Protein AF-A0A1W9L5B0-F1 (afdb_monomer_lite)

pLDDT: mean 91.68, std 7.41, range [52.66, 98.06]

Sequence (122 aa):
MERCPTCAARLKEDIAVCSRCGMDLSTPLRIQEQAQSWQHRAIALLKQNEWLAAQQAVIASLQLKREPFAIALHDFIVVCQTQQEQIRLAKERESERIRQEHNKARLEKIELALKLLRENVR

Radius of gyration: 30.74 Å; chains: 1; bounding box: 62×16×95 Å

Foldseek 3Di:
DDADPPPRHDDDPPDQADPPPRDGCVVVVVLQVQLVVLQVVLVVCVVVVVLVSSLVSLVVSCVSPNDPSSVVSNVVSVVVVVVVVVVVVVVVVVVVVVVVVVVVVVVVVVVVVVVVVVVVVD

Secondary structure (DSSP, 8-state):
--B-TTT-PBPPTT-SB-TTT--B-HHHHHHHHHHHHHHHHHHHHHHTT-HHHHHHHHHHHHHH---HHHHHHHHHHHHHHHHHHHHHHHHHHHHHHHHHHHHHHHHHHHHHHHHHHHHTT-

Structure (mmCIF, N/CA/C/O backbone):
data_AF-A0A1W9L5B0-F1
#
_entry.id   AF-A0A1W9L5B0-F1
#
loop_
_atom_site.group_PDB
_atom_site.id
_atom_site.type_symbol
_atom_site.label_atom_id
_atom_site.label_alt_id
_atom_site.label_comp_id
_atom_site.label_asym_id
_atom_site.label_entity_id
_atom_site.label_seq_id
_atom_site.pdbx_PDB_ins_code
_atom_site.Cartn_x
_atom_site.Cartn_y
_atom_site.Cartn_z
_atom_site.occupancy
_atom_site.B_iso_or_equiv
_atom_site.auth_seq_id
_atom_site.auth_comp_id
_atom_site.auth_asym_id
_atom_site.auth_atom_id
_atom_site.pdbx_PDB_model_num
ATOM 1 N N . MET A 1 1 ? 9.001 10.474 -26.250 1.00 52.66 1 MET A N 1
ATOM 2 C CA . MET A 1 1 ? 10.218 10.385 -27.094 1.00 52.66 1 MET A CA 1
ATOM 3 C C . MET A 1 1 ? 11.401 10.116 -26.188 1.00 52.66 1 MET A C 1
ATOM 5 O O . MET A 1 1 ? 11.942 11.054 -25.607 1.00 52.66 1 MET A O 1
ATOM 9 N N . GLU A 1 2 ? 11.749 8.846 -26.021 1.00 75.06 2 GLU A N 1
ATOM 10 C CA . GLU A 1 2 ? 12.842 8.444 -25.140 1.00 75.06 2 GLU A CA 1
ATOM 11 C C . GLU A 1 2 ? 14.206 8.739 -25.773 1.00 75.06 2 GLU A C 1
ATOM 13 O O . GLU A 1 2 ? 14.366 8.814 -26.998 1.00 75.06 2 GLU A O 1
ATOM 18 N N . ARG A 1 3 ? 15.196 8.986 -24.918 1.00 84.38 3 ARG A N 1
ATOM 19 C CA . ARG A 1 3 ? 16.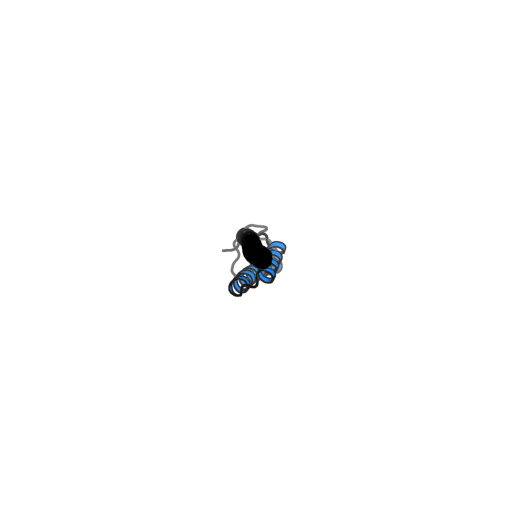579 9.248 -25.315 1.00 84.38 3 ARG A CA 1
ATOM 20 C C . ARG A 1 3 ? 17.480 8.198 -24.693 1.00 84.38 3 ARG A C 1
ATOM 22 O O . ARG A 1 3 ? 17.264 7.792 -23.558 1.00 84.38 3 ARG A O 1
ATOM 29 N N . CYS A 1 4 ? 18.516 7.809 -25.428 1.00 85.38 4 CYS A N 1
ATOM 30 C CA . CYS A 1 4 ? 19.556 6.933 -24.913 1.00 85.38 4 CYS A CA 1
ATOM 31 C C . CYS A 1 4 ? 20.199 7.572 -23.666 1.00 85.38 4 CYS A C 1
ATOM 33 O O . CYS A 1 4 ? 20.656 8.715 -23.767 1.00 85.38 4 CYS A O 1
ATOM 35 N N . PRO A 1 5 ? 20.298 6.860 -22.531 1.00 82.56 5 PRO A N 1
ATOM 36 C CA . PRO A 1 5 ? 20.885 7.408 -21.309 1.00 82.56 5 PRO A CA 1
ATOM 37 C C . PRO A 1 5 ? 22.382 7.716 -21.458 1.00 82.56 5 PRO A C 1
ATOM 39 O O . PRO A 1 5 ? 22.895 8.589 -20.770 1.00 82.56 5 PRO A O 1
ATOM 42 N N . THR A 1 6 ? 23.076 7.044 -22.382 1.00 87.69 6 THR A N 1
ATOM 43 C CA . THR A 1 6 ? 24.528 7.181 -22.566 1.00 87.69 6 THR A CA 1
ATOM 44 C C . THR A 1 6 ? 24.905 8.325 -23.506 1.00 87.69 6 THR A C 1
ATOM 46 O O . THR A 1 6 ? 25.814 9.093 -23.219 1.00 87.69 6 THR A O 1
ATOM 49 N N . CYS A 1 7 ? 24.233 8.451 -24.656 1.00 90.06 7 CYS A N 1
ATOM 50 C CA . CYS A 1 7 ? 24.620 9.411 -25.704 1.00 90.06 7 CYS A CA 1
ATOM 51 C C . CYS A 1 7 ? 23.538 10.447 -26.046 1.00 90.06 7 CYS A C 1
ATOM 53 O O . CYS A 1 7 ? 23.687 11.199 -27.015 1.00 90.06 7 CYS A O 1
ATOM 55 N N . ALA A 1 8 ? 22.422 10.443 -25.308 1.00 86.94 8 ALA A N 1
ATOM 56 C CA . ALA A 1 8 ? 21.258 11.310 -25.498 1.00 86.94 8 ALA A CA 1
ATOM 57 C C . ALA A 1 8 ? 20.627 11.283 -26.908 1.00 86.94 8 ALA A C 1
ATOM 59 O O . ALA A 1 8 ? 19.788 12.135 -27.231 1.00 86.94 8 ALA A O 1
ATOM 60 N N . ALA A 1 9 ? 20.999 10.312 -27.754 1.00 88.50 9 ALA A N 1
ATOM 61 C CA . ALA A 1 9 ? 20.390 10.103 -29.063 1.00 88.50 9 ALA A CA 1
ATOM 62 C C . ALA A 1 9 ? 18.900 9.788 -28.910 1.00 88.50 9 ALA A C 1
ATOM 64 O O . ALA A 1 9 ? 18.503 9.088 -27.978 1.00 88.50 9 ALA A O 1
ATOM 65 N N . ARG A 1 10 ? 18.075 10.311 -29.820 1.00 86.94 10 ARG A N 1
ATOM 66 C CA . ARG A 1 10 ? 16.643 10.008 -29.846 1.00 86.94 10 ARG A CA 1
ATOM 67 C C . ARG A 1 10 ? 16.460 8.546 -30.244 1.00 86.94 10 ARG A C 1
ATOM 69 O O . ARG A 1 10 ? 16.994 8.130 -31.269 1.00 86.94 10 ARG A O 1
ATOM 76 N N . LEU A 1 11 ? 15.725 7.796 -29.437 1.00 83.31 11 LEU A N 1
ATOM 77 C CA . LEU A 1 11 ? 15.389 6.411 -29.734 1.00 83.31 11 LEU A CA 1
ATOM 78 C C . LEU A 1 11 ? 14.102 6.387 -30.560 1.00 83.31 11 LEU A C 1
ATOM 80 O O . LEU A 1 11 ? 13.197 7.191 -30.319 1.00 83.31 11 LEU A O 1
ATOM 84 N N . LYS A 1 12 ? 14.044 5.506 -31.562 1.00 80.00 12 LYS A N 1
ATOM 85 C CA . LYS A 1 12 ? 12.758 5.092 -32.135 1.00 80.00 12 LYS A CA 1
ATOM 86 C C . LYS A 1 12 ? 12.139 4.057 -31.193 1.00 80.00 12 LYS A C 1
ATOM 88 O O . LYS A 1 12 ? 12.853 3.479 -30.373 1.00 80.00 12 LYS A O 1
ATOM 93 N N . GLU A 1 13 ? 10.833 3.865 -31.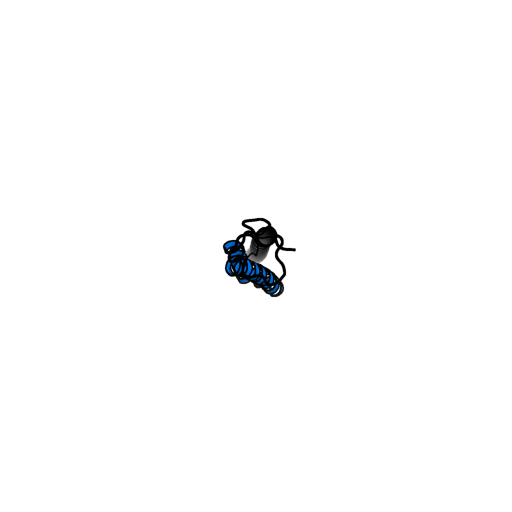307 1.00 71.19 13 GLU A N 1
ATOM 94 C CA . GLU A 1 13 ? 10.111 2.823 -30.571 1.00 71.19 13 GLU A CA 1
ATOM 95 C C . GLU A 1 13 ? 10.750 1.445 -30.833 1.00 71.19 13 GLU A C 1
ATOM 97 O O . GLU A 1 13 ? 11.272 1.196 -31.923 1.00 71.19 13 GLU A O 1
ATOM 102 N N . ASP A 1 14 ? 10.782 0.606 -29.796 1.00 70.56 14 ASP A N 1
ATOM 103 C CA . ASP A 1 14 ? 11.266 -0.784 -29.808 1.00 70.56 14 ASP A CA 1
ATOM 104 C C . ASP A 1 14 ? 12.735 -1.011 -30.218 1.00 70.56 14 ASP A C 1
ATOM 106 O O . ASP A 1 14 ? 13.122 -2.089 -30.676 1.00 70.56 14 ASP A O 1
ATOM 110 N N . ILE A 1 15 ? 13.609 -0.017 -30.031 1.00 78.94 15 ILE A N 1
ATOM 111 C CA . ILE A 1 15 ? 15.046 -0.186 -30.281 1.00 78.94 15 ILE A CA 1
ATOM 112 C C . ILE A 1 15 ? 15.752 -0.797 -29.061 1.00 78.94 15 ILE A C 1
ATOM 114 O O . ILE A 1 15 ? 16.003 -0.120 -28.064 1.00 78.94 15 ILE A O 1
ATOM 118 N N . ALA A 1 16 ? 16.185 -2.053 -29.198 1.00 81.12 16 ALA A N 1
ATOM 119 C CA . ALA A 1 16 ? 17.008 -2.740 -28.200 1.00 81.12 16 ALA A CA 1
ATOM 120 C C . ALA A 1 16 ? 18.466 -2.254 -28.169 1.00 81.12 16 ALA A C 1
ATOM 122 O O . ALA A 1 16 ? 19.108 -2.352 -27.135 1.00 81.12 16 ALA A O 1
ATOM 123 N N . VAL A 1 17 ? 19.007 -1.713 -29.267 1.00 89.06 17 VAL A N 1
ATOM 124 C CA . VAL A 1 17 ? 20.405 -1.251 -29.336 1.00 89.06 17 VAL A CA 1
ATOM 125 C C . VAL A 1 17 ? 20.480 0.156 -29.910 1.00 89.06 17 VAL A C 1
ATOM 127 O O . VAL A 1 17 ? 20.036 0.415 -31.025 1.00 89.06 17 VAL A O 1
ATOM 130 N N . CYS A 1 18 ? 21.086 1.082 -29.172 1.00 88.69 18 CYS A N 1
ATOM 131 C CA . CYS A 1 18 ? 21.238 2.460 -29.618 1.00 88.69 18 CYS A CA 1
ATOM 132 C C . CYS A 1 18 ? 22.057 2.545 -30.916 1.00 88.69 18 CYS A C 1
ATOM 134 O O . CYS A 1 18 ? 23.243 2.221 -30.932 1.00 88.69 18 CYS A O 1
ATOM 136 N N . SER A 1 19 ? 21.470 3.103 -31.977 1.00 87.56 19 SER A N 1
ATOM 137 C CA . SER A 1 19 ? 22.126 3.242 -33.286 1.00 87.56 19 SER A CA 1
ATOM 138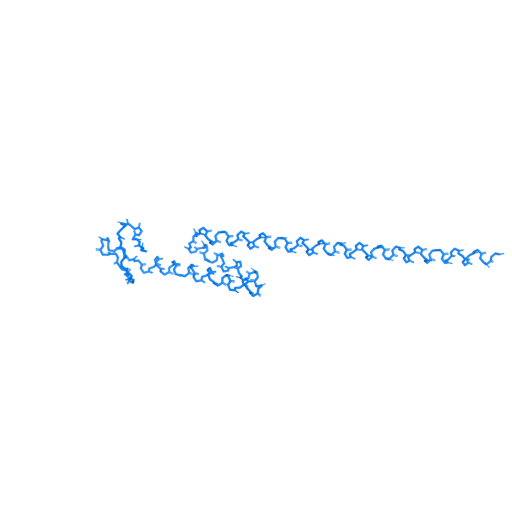 C C . SER A 1 19 ? 23.346 4.171 -33.293 1.00 87.56 19 SER A C 1
ATOM 140 O O . SER A 1 19 ? 24.094 4.184 -34.264 1.00 87.56 19 SER A O 1
ATOM 142 N N . ARG A 1 20 ? 23.534 4.991 -32.248 1.00 88.88 20 ARG A N 1
ATOM 143 C CA . ARG A 1 20 ? 24.645 5.950 -32.153 1.00 88.88 20 ARG A CA 1
ATOM 144 C C . ARG A 1 20 ? 25.825 5.421 -31.349 1.00 88.88 20 ARG A C 1
ATOM 146 O O . ARG A 1 20 ? 26.961 5.641 -31.743 1.00 88.88 20 ARG A O 1
ATOM 153 N N . CYS A 1 21 ? 25.567 4.796 -30.203 1.00 91.38 21 CYS A N 1
ATOM 154 C CA . CYS A 1 21 ? 26.626 4.371 -29.283 1.00 91.38 21 CYS A CA 1
ATOM 155 C C . CYS A 1 21 ? 26.703 2.854 -29.085 1.00 91.38 21 CYS A C 1
ATOM 157 O O . CYS A 1 21 ? 27.526 2.407 -28.297 1.00 91.38 21 CYS A O 1
ATOM 159 N N . GLY A 1 22 ? 25.837 2.071 -29.736 1.00 88.75 22 GLY A N 1
ATOM 160 C CA . GLY A 1 22 ? 25.823 0.609 -29.625 1.00 88.75 22 GLY A CA 1
ATOM 161 C C . GLY A 1 22 ? 25.395 0.072 -28.256 1.00 88.75 22 GLY A C 1
ATOM 162 O O . GLY A 1 22 ? 25.484 -1.126 -28.027 1.00 88.75 22 GLY A O 1
ATOM 163 N N . MET A 1 23 ? 24.938 0.936 -27.343 1.00 88.38 23 MET A N 1
ATOM 164 C CA . MET A 1 23 ? 24.460 0.533 -26.017 1.00 88.38 23 MET A CA 1
ATOM 165 C C . MET A 1 23 ? 23.237 -0.372 -26.156 1.00 88.38 23 MET A C 1
ATOM 167 O O . MET A 1 23 ? 22.266 0.027 -26.802 1.00 88.38 23 MET A O 1
ATOM 171 N N . ASP A 1 24 ? 23.263 -1.526 -25.495 1.00 90.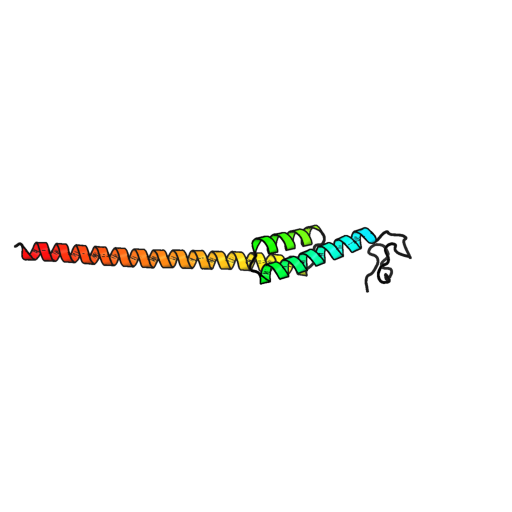19 24 ASP A N 1
ATOM 172 C CA . ASP A 1 24 ? 22.079 -2.354 -25.289 1.00 90.19 24 ASP A CA 1
ATOM 173 C C . ASP A 1 24 ? 21.148 -1.691 -24.259 1.00 90.19 24 ASP A C 1
ATOM 175 O O . ASP A 1 24 ? 21.519 -1.408 -23.117 1.00 90.19 24 ASP A O 1
ATOM 179 N N . LEU A 1 25 ? 19.935 -1.393 -24.707 1.00 87.75 25 LEU A N 1
ATOM 180 C CA . LEU A 1 25 ? 18.870 -0.731 -23.972 1.00 87.75 25 LEU A CA 1
ATOM 181 C C . LEU A 1 25 ? 17.781 -1.702 -23.516 1.00 87.75 25 LEU A C 1
ATOM 183 O O . LEU A 1 25 ? 16.917 -1.296 -22.742 1.00 87.75 25 LEU A O 1
ATOM 187 N N . SER A 1 26 ? 17.829 -2.971 -23.927 1.00 88.31 26 SER A N 1
ATOM 188 C CA . SER A 1 26 ? 16.828 -3.978 -23.552 1.00 88.31 26 SER A CA 1
ATOM 189 C C . SER A 1 26 ? 16.634 -4.056 -22.035 1.00 88.31 26 SER A C 1
ATOM 191 O O . SER A 1 26 ? 15.514 -4.033 -21.528 1.00 88.31 26 SER A O 1
ATOM 193 N N . THR A 1 27 ? 17.739 -4.072 -21.288 1.00 88.81 27 THR A N 1
ATOM 194 C CA . THR A 1 27 ? 17.726 -4.144 -19.826 1.00 88.81 27 THR A CA 1
ATOM 195 C C . THR A 1 27 ? 17.149 -2.883 -19.172 1.00 88.81 27 THR A C 1
ATOM 197 O O . THR A 1 27 ? 16.192 -3.024 -18.407 1.00 88.81 27 THR A O 1
ATOM 200 N N . PRO A 1 28 ? 17.661 -1.659 -19.423 1.00 88.00 28 PRO A N 1
ATOM 201 C CA . PRO A 1 28 ? 17.109 -0.457 -18.796 1.00 88.00 28 PRO A CA 1
ATOM 202 C C . PRO A 1 28 ? 15.653 -0.175 -19.194 1.00 88.00 28 PRO A C 1
ATOM 204 O O . PRO A 1 28 ? 14.884 0.258 -18.335 1.00 88.00 28 PRO A O 1
ATOM 207 N N . LEU A 1 29 ? 15.248 -0.467 -20.437 1.00 86.50 29 LEU A N 1
ATOM 208 C CA . LEU A 1 29 ? 13.850 -0.332 -20.867 1.00 86.50 29 LEU A CA 1
ATOM 209 C C . LEU A 1 29 ? 12.941 -1.307 -20.109 1.00 86.50 29 LEU A C 1
ATOM 211 O O . LEU A 1 29 ? 11.962 -0.883 -19.500 1.00 86.50 29 LEU A O 1
ATOM 215 N N . ARG A 1 30 ? 13.331 -2.584 -20.013 1.00 89.94 30 ARG A N 1
ATOM 216 C CA . A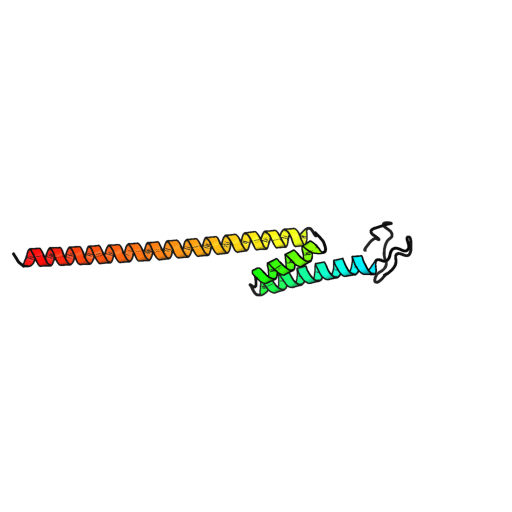RG A 1 30 ? 12.580 -3.590 -19.247 1.00 89.94 30 ARG A CA 1
ATOM 217 C C . ARG A 1 30 ? 12.467 -3.235 -17.763 1.00 89.94 30 ARG A C 1
ATOM 219 O O . ARG A 1 30 ? 11.427 -3.458 -17.153 1.00 89.94 30 ARG A O 1
ATOM 226 N N . ILE A 1 31 ? 13.523 -2.681 -17.160 1.00 91.94 31 ILE A N 1
ATOM 227 C CA . ILE A 1 31 ? 13.487 -2.210 -15.765 1.00 91.94 31 ILE A CA 1
ATOM 228 C C . ILE A 1 31 ? 12.463 -1.081 -15.607 1.00 91.94 31 ILE A C 1
ATOM 230 O O . ILE A 1 31 ? 11.707 -1.077 -14.635 1.00 91.94 31 ILE A O 1
ATOM 234 N N . GLN A 1 32 ? 12.414 -0.144 -16.556 1.00 90.19 32 GLN A N 1
ATOM 235 C CA . GLN A 1 32 ? 11.443 0.947 -16.539 1.00 90.19 32 GLN A CA 1
ATOM 236 C C . GLN A 1 32 ? 10.004 0.436 -16.678 1.00 90.19 32 GLN A C 1
ATOM 238 O O . GLN A 1 32 ? 9.151 0.812 -15.876 1.00 90.19 32 GLN A O 1
ATOM 243 N N . GLU A 1 33 ? 9.740 -0.439 -17.646 1.00 91.62 33 GLU A N 1
ATOM 244 C CA . GLU A 1 33 ? 8.425 -1.062 -17.838 1.00 91.62 33 GLU A CA 1
ATOM 245 C C . GLU A 1 33 ? 7.988 -1.833 -16.589 1.00 91.62 33 GLU A C 1
ATOM 247 O O . GLU A 1 33 ? 6.859 -1.694 -16.113 1.00 91.62 33 GLU A O 1
ATOM 252 N N . GLN A 1 34 ? 8.909 -2.596 -15.995 1.00 95.56 34 GLN A N 1
ATOM 253 C CA . GLN A 1 34 ? 8.640 -3.341 -14.775 1.00 95.56 34 GLN A CA 1
ATOM 254 C C . GLN A 1 34 ? 8.318 -2.399 -13.607 1.00 95.56 34 GLN A C 1
ATOM 256 O O . GLN A 1 34 ? 7.358 -2.655 -12.878 1.00 95.56 34 GLN A O 1
ATOM 261 N N . ALA A 1 35 ? 9.057 -1.299 -13.436 1.00 95.50 35 ALA A N 1
ATOM 262 C CA . ALA A 1 35 ? 8.768 -0.293 -12.414 1.00 95.50 35 ALA A CA 1
ATOM 263 C C . ALA A 1 35 ? 7.363 0.310 -12.593 1.00 95.50 35 ALA A C 1
ATOM 265 O O . ALA A 1 35 ? 6.580 0.340 -11.643 1.00 95.50 35 ALA A O 1
ATOM 266 N N . GLN A 1 36 ? 6.995 0.692 -13.817 1.00 94.94 36 GLN A N 1
ATOM 267 C CA . GLN A 1 36 ? 5.657 1.211 -14.126 1.00 94.94 36 GLN A CA 1
ATOM 268 C C . GLN A 1 36 ? 4.559 0.171 -13.872 1.00 94.94 36 GLN A C 1
ATOM 270 O O . GLN A 1 36 ? 3.509 0.494 -13.315 1.00 94.94 36 GLN A O 1
ATOM 275 N N . SER A 1 37 ? 4.800 -1.100 -14.204 1.00 96.94 37 SER A N 1
ATOM 276 C CA . SER A 1 37 ? 3.844 -2.175 -13.916 1.00 96.94 37 SER A CA 1
ATOM 277 C C . SER A 1 37 ? 3.564 -2.314 -12.412 1.00 96.94 37 SER A C 1
ATOM 279 O O . SER A 1 37 ? 2.412 -2.490 -12.006 1.00 96.94 37 SER A O 1
ATOM 281 N N . TRP A 1 38 ? 4.593 -2.155 -11.572 1.00 98.06 38 TRP A N 1
ATOM 282 C CA . TRP A 1 38 ? 4.461 -2.179 -10.116 1.00 98.06 38 TRP A CA 1
ATOM 283 C C . TRP A 1 38 ? 3.676 -0.979 -9.584 1.00 98.06 38 TRP A C 1
ATOM 285 O O . TRP A 1 38 ? 2.846 -1.148 -8.691 1.00 98.06 38 TRP A O 1
ATOM 295 N N . GLN A 1 39 ? 3.864 0.207 -10.166 1.00 97.00 39 GLN A N 1
ATOM 296 C CA . GLN A 1 39 ? 3.073 1.398 -9.836 1.00 97.00 39 GLN A CA 1
ATOM 297 C C . GLN A 1 39 ? 1.591 1.200 -10.170 1.00 97.00 39 GLN A C 1
ATOM 299 O O . GLN A 1 39 ? 0.731 1.433 -9.320 1.00 97.00 39 GLN A O 1
ATOM 304 N N . HIS A 1 40 ? 1.274 0.700 -11.368 1.00 97.00 40 HIS A N 1
ATOM 305 C CA . HIS A 1 40 ? -0.108 0.389 -11.743 1.00 97.00 40 HIS A CA 1
ATOM 306 C C . HIS A 1 40 ? -0.729 -0.655 -10.812 1.00 97.00 40 HIS A C 1
ATOM 308 O O . HIS A 1 40 ? -1.880 -0.511 -10.390 1.00 97.00 40 HIS A O 1
ATOM 314 N N . ARG A 1 41 ? 0.042 -1.681 -10.435 1.00 97.88 41 ARG A N 1
ATOM 315 C CA . ARG A 1 41 ? -0.413 -2.696 -9.485 1.00 97.88 41 ARG A CA 1
ATOM 316 C C . ARG A 1 41 ? -0.676 -2.114 -8.099 1.00 97.88 41 ARG A C 1
ATOM 318 O O . ARG A 1 41 ? -1.697 -2.448 -7.508 1.00 97.88 41 ARG A O 1
ATOM 325 N N . ALA A 1 42 ? 0.180 -1.222 -7.605 1.00 97.94 42 ALA A N 1
ATOM 326 C CA . ALA A 1 42 ? -0.046 -0.536 -6.337 1.00 97.94 42 ALA A CA 1
ATOM 327 C C . ALA A 1 42 ? -1.372 0.240 -6.340 1.00 97.94 42 ALA A C 1
ATOM 329 O O . ALA A 1 42 ? -2.168 0.090 -5.418 1.00 97.94 42 ALA A O 1
ATOM 330 N N . ILE A 1 43 ? -1.662 0.994 -7.405 1.00 97.44 43 ILE A N 1
ATOM 331 C CA . ILE A 1 43 ? -2.928 1.734 -7.547 1.00 97.44 43 ILE A CA 1
ATOM 332 C C . ILE A 1 43 ? -4.131 0.778 -7.553 1.00 97.44 43 ILE A C 1
ATOM 334 O O . ILE A 1 43 ? -5.136 1.033 -6.886 1.00 97.44 43 ILE A O 1
ATOM 338 N N . ALA A 1 44 ? -4.036 -0.340 -8.278 1.00 97.94 44 ALA A N 1
ATOM 339 C CA . ALA A 1 44 ? -5.098 -1.342 -8.316 1.00 97.94 44 ALA A CA 1
ATOM 340 C C . ALA A 1 44 ? -5.364 -1.966 -6.933 1.00 97.94 44 ALA A C 1
ATOM 342 O O . ALA A 1 44 ? -6.524 -2.149 -6.564 1.00 97.94 44 ALA A O 1
ATOM 343 N N . LEU A 1 45 ? -4.311 -2.235 -6.156 1.00 97.75 45 LEU A N 1
ATOM 344 C CA . LEU A 1 45 ? -4.407 -2.755 -4.788 1.00 97.75 45 LEU A CA 1
ATOM 345 C C . LEU A 1 45 ? -5.018 -1.725 -3.829 1.00 97.75 45 LEU A C 1
ATOM 347 O O . LEU A 1 45 ? -5.865 -2.077 -3.009 1.00 97.75 45 LEU A O 1
ATOM 351 N N . LEU A 1 46 ? -4.686 -0.437 -3.981 1.00 96.25 46 LEU A N 1
ATOM 352 C CA . LEU A 1 46 ? -5.327 0.635 -3.209 1.00 96.25 46 LEU A CA 1
ATOM 353 C C . LEU A 1 46 ? -6.830 0.711 -3.472 1.00 96.25 46 LEU A C 1
ATOM 355 O O . LEU A 1 46 ? -7.607 0.851 -2.531 1.00 96.25 46 LEU A O 1
ATOM 359 N N . LYS A 1 47 ? -7.261 0.543 -4.728 1.00 96.62 47 LYS A N 1
ATOM 360 C CA . LYS A 1 47 ? -8.691 0.486 -5.076 1.00 96.62 47 LYS A CA 1
ATOM 361 C C . LYS A 1 47 ? -9.421 -0.669 -4.372 1.00 96.62 47 LYS A C 1
ATOM 363 O O . LYS A 1 47 ? -10.622 -0.578 -4.139 1.00 96.62 47 LYS A O 1
ATOM 368 N N . GLN A 1 48 ? -8.704 -1.740 -4.038 1.00 96.56 48 GLN A N 1
ATOM 369 C CA . GLN A 1 48 ? -9.222 -2.914 -3.329 1.00 96.56 48 GLN A CA 1
ATOM 370 C C . GLN A 1 48 ? -9.069 -2.804 -1.801 1.00 96.56 48 GLN A C 1
ATOM 372 O O . GLN A 1 48 ? -9.447 -3.724 -1.085 1.00 96.56 48 GLN A O 1
ATOM 377 N N . ASN A 1 49 ? -8.562 -1.675 -1.288 1.00 94.06 49 ASN A N 1
ATOM 378 C CA . ASN A 1 49 ? -8.203 -1.461 0.119 1.00 94.06 49 ASN A CA 1
ATOM 379 C C . ASN A 1 49 ? -7.105 -2.406 0.648 1.00 94.06 49 ASN A C 1
ATOM 381 O O . ASN A 1 49 ? -6.960 -2.575 1.860 1.00 94.06 49 ASN A O 1
ATOM 385 N N . GLU A 1 50 ? -6.286 -2.988 -0.230 1.00 96.38 50 GLU A N 1
ATOM 386 C CA . GLU A 1 50 ? -5.157 -3.839 0.157 1.00 96.38 50 GLU A CA 1
ATOM 387 C C . GLU A 1 50 ? -3.896 -3.002 0.432 1.00 96.38 50 GLU A C 1
ATOM 389 O O . GLU A 1 50 ? -2.912 -3.034 -0.308 1.00 96.38 50 GLU A O 1
ATOM 394 N N . TRP A 1 51 ? -3.920 -2.221 1.515 1.00 94.69 51 TRP A N 1
ATOM 395 C CA . TRP A 1 51 ? -2.883 -1.227 1.827 1.00 94.69 51 TRP A CA 1
ATOM 396 C C . TRP A 1 51 ? -1.470 -1.807 1.964 1.00 94.69 51 TRP A C 1
ATOM 398 O O . TRP A 1 51 ? -0.516 -1.223 1.453 1.00 94.69 51 TRP A O 1
ATOM 408 N N . LEU A 1 52 ? -1.320 -2.957 2.632 1.00 94.75 52 LEU A N 1
ATOM 409 C CA . LEU A 1 52 ? -0.012 -3.594 2.826 1.00 94.75 52 LEU A CA 1
ATOM 410 C C . LEU A 1 52 ? 0.577 -4.086 1.496 1.00 94.75 52 LEU A C 1
ATOM 412 O O . LEU A 1 52 ? 1.747 -3.845 1.204 1.00 94.75 52 LEU A O 1
ATOM 416 N N . ALA A 1 53 ? -0.244 -4.735 0.667 1.00 96.69 53 ALA A N 1
ATOM 417 C CA . ALA A 1 53 ? 0.178 -5.215 -0.644 1.00 96.69 53 ALA A CA 1
ATOM 418 C C . ALA A 1 53 ? 0.501 -4.043 -1.584 1.00 96.69 53 ALA A C 1
ATOM 420 O O . ALA A 1 53 ? 1.492 -4.086 -2.315 1.00 96.69 53 ALA A O 1
ATOM 421 N N . ALA A 1 54 ? -0.293 -2.968 -1.534 1.00 97.62 54 ALA A N 1
ATOM 422 C CA . ALA A 1 54 ? -0.016 -1.747 -2.281 1.00 97.62 54 ALA A CA 1
ATOM 423 C C . ALA A 1 54 ? 1.339 -1.145 -1.885 1.00 97.62 54 ALA A C 1
ATOM 425 O O . ALA A 1 54 ? 2.145 -0.836 -2.760 1.00 97.62 54 ALA A O 1
ATOM 426 N N . GLN A 1 55 ? 1.630 -1.043 -0.585 1.00 97.00 55 GLN A N 1
ATOM 427 C CA . GLN A 1 55 ? 2.914 -0.545 -0.092 1.00 97.00 55 GLN A CA 1
ATOM 428 C C . GLN A 1 55 ? 4.088 -1.386 -0.608 1.00 97.00 55 GLN A C 1
ATOM 430 O O . GLN A 1 55 ? 5.071 -0.837 -1.106 1.00 97.00 55 GLN A O 1
ATOM 435 N N . GLN A 1 56 ? 3.972 -2.716 -0.548 1.00 97.69 56 GLN A N 1
ATOM 436 C CA . GLN A 1 56 ? 4.990 -3.633 -1.069 1.00 97.69 56 GLN A CA 1
ATOM 437 C C . GLN A 1 56 ? 5.217 -3.443 -2.574 1.00 97.69 56 GLN A C 1
ATOM 439 O O . GLN A 1 56 ? 6.363 -3.403 -3.020 1.00 97.69 56 GLN A O 1
ATOM 444 N N . ALA A 1 57 ? 4.146 -3.262 -3.353 1.00 97.88 57 ALA A N 1
ATOM 445 C CA . ALA A 1 57 ? 4.245 -2.991 -4.785 1.00 97.88 57 ALA A CA 1
ATOM 446 C C . ALA A 1 57 ? 4.965 -1.660 -5.076 1.00 97.88 57 ALA A C 1
ATOM 448 O O . ALA A 1 57 ? 5.812 -1.602 -5.969 1.00 97.88 57 ALA A O 1
ATOM 449 N N . VAL A 1 58 ? 4.705 -0.603 -4.298 1.00 97.81 58 VAL A N 1
ATOM 450 C CA . VAL A 1 58 ? 5.431 0.671 -4.450 1.00 97.81 58 VAL A CA 1
ATOM 451 C C . VAL A 1 58 ? 6.910 0.520 -4.095 1.00 97.81 58 VAL A C 1
ATOM 453 O O . VAL A 1 58 ? 7.765 0.999 -4.839 1.00 97.81 58 VAL A O 1
ATOM 456 N N . ILE A 1 59 ? 7.235 -0.186 -3.007 1.00 97.62 59 ILE A N 1
ATOM 457 C CA . ILE A 1 59 ? 8.627 -0.466 -2.625 1.00 97.62 59 ILE A CA 1
ATOM 458 C C . ILE A 1 59 ? 9.347 -1.228 -3.748 1.00 97.62 59 ILE A C 1
ATOM 460 O O . ILE A 1 59 ? 10.463 -0.855 -4.113 1.00 97.62 59 ILE A O 1
ATOM 464 N N . ALA A 1 60 ? 8.699 -2.230 -4.351 1.00 97.38 60 ALA A N 1
ATOM 465 C CA . ALA A 1 60 ? 9.247 -2.969 -5.488 1.00 97.38 60 ALA A CA 1
ATOM 466 C C . ALA A 1 60 ? 9.509 -2.059 -6.705 1.00 97.38 60 ALA A C 1
ATOM 468 O O . ALA A 1 60 ? 10.569 -2.150 -7.324 1.00 97.38 60 ALA A O 1
ATOM 469 N N . SER A 1 61 ? 8.603 -1.121 -7.015 1.00 97.44 61 SER A N 1
ATOM 470 C CA . SER A 1 61 ? 8.862 -0.103 -8.046 1.00 97.44 61 SER A CA 1
ATOM 471 C C . SER A 1 61 ? 10.077 0.762 -7.702 1.00 97.44 61 SER A C 1
ATOM 473 O O . SER A 1 61 ? 10.898 1.024 -8.579 1.00 97.44 61 SER A O 1
ATOM 475 N N . LEU A 1 62 ? 10.193 1.229 -6.456 1.00 96.75 62 LEU A N 1
ATOM 476 C CA . LEU A 1 62 ? 11.258 2.140 -6.021 1.00 96.75 62 LEU A CA 1
ATOM 477 C C . LEU A 1 62 ? 12.644 1.488 -6.018 1.00 96.75 62 LEU A C 1
ATOM 479 O O . LEU A 1 62 ? 13.641 2.184 -6.220 1.00 96.75 62 LEU A O 1
ATOM 483 N N . GLN A 1 63 ? 12.712 0.172 -5.802 1.00 96.44 63 GLN A N 1
ATOM 484 C CA . GLN A 1 63 ? 13.948 -0.609 -5.916 1.00 96.44 63 GLN A CA 1
ATOM 485 C C . GLN A 1 63 ? 14.457 -0.691 -7.359 1.00 96.44 63 GLN A C 1
ATOM 487 O O . GLN A 1 63 ? 15.664 -0.760 -7.574 1.00 96.44 63 GLN A O 1
ATOM 492 N N . LEU A 1 64 ? 13.553 -0.658 -8.341 1.00 94.81 64 LEU A N 1
ATOM 493 C CA . LEU A 1 64 ? 13.900 -0.659 -9.762 1.00 94.81 64 LEU A CA 1
ATOM 494 C C . LEU A 1 64 ? 14.255 0.744 -10.256 1.00 94.81 64 LEU A C 1
ATOM 496 O O . LEU A 1 64 ? 15.281 0.943 -10.905 1.00 94.81 64 LEU A O 1
ATOM 500 N N . LYS A 1 65 ? 13.398 1.723 -9.953 1.00 92.56 65 LYS A N 1
ATOM 501 C CA . LYS A 1 65 ? 13.571 3.112 -10.375 1.00 92.56 65 LYS A CA 1
ATOM 502 C C . LYS A 1 65 ? 12.905 4.047 -9.372 1.00 92.56 65 LYS A C 1
ATOM 504 O O . LYS A 1 65 ? 11.702 3.972 -9.123 1.00 92.56 65 LYS A O 1
ATOM 509 N N . ARG A 1 66 ? 13.687 4.978 -8.823 1.00 92.31 66 ARG A N 1
ATOM 510 C CA . ARG A 1 66 ? 13.188 6.028 -7.923 1.00 92.31 66 ARG A CA 1
ATOM 511 C C . ARG A 1 66 ? 12.499 7.134 -8.715 1.00 92.31 66 ARG A C 1
ATOM 513 O O . ARG A 1 66 ? 13.078 8.188 -8.964 1.00 92.31 66 ARG A O 1
ATOM 520 N N . GLU A 1 67 ? 11.273 6.871 -9.145 1.00 92.31 67 GLU A N 1
ATOM 521 C CA . GLU A 1 67 ? 10.457 7.866 -9.837 1.00 92.31 67 GLU A CA 1
ATOM 522 C C . GLU A 1 67 ? 9.713 8.769 -8.841 1.00 92.31 67 GLU A C 1
ATOM 524 O O . GLU A 1 67 ? 9.196 8.263 -7.840 1.00 92.31 67 GLU A O 1
ATOM 529 N N . PRO A 1 68 ? 9.595 10.086 -9.113 1.00 94.81 68 PRO A N 1
ATOM 530 C CA . PRO A 1 68 ? 8.891 11.016 -8.227 1.00 94.81 68 PRO A CA 1
ATOM 531 C C . PRO A 1 68 ? 7.465 10.571 -7.889 1.00 94.81 68 PRO A C 1
ATOM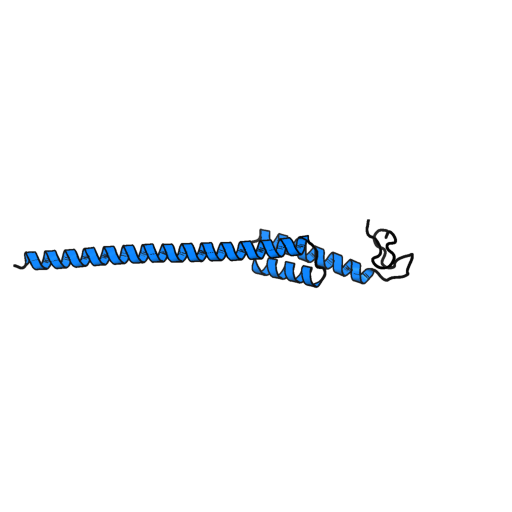 533 O O . PRO A 1 68 ? 7.024 10.714 -6.753 1.00 94.81 68 PRO A O 1
ATOM 536 N N . PHE A 1 69 ? 6.765 9.978 -8.860 1.00 95.06 69 PHE A N 1
ATOM 537 C CA . PHE A 1 69 ? 5.422 9.450 -8.652 1.00 95.06 69 PHE A CA 1
ATOM 538 C C . PHE A 1 69 ? 5.393 8.300 -7.637 1.00 95.06 69 PHE A C 1
ATOM 540 O O . PHE A 1 69 ? 4.574 8.316 -6.723 1.00 95.06 69 PHE A O 1
ATOM 547 N N . ALA A 1 70 ? 6.305 7.330 -7.747 1.00 96.31 70 ALA A N 1
ATOM 548 C CA . ALA A 1 70 ? 6.377 6.211 -6.809 1.00 96.31 70 ALA A CA 1
ATOM 549 C C . ALA A 1 70 ? 6.732 6.672 -5.384 1.00 96.31 70 ALA A C 1
ATOM 551 O O . ALA A 1 70 ? 6.213 6.119 -4.419 1.00 96.31 70 ALA A O 1
ATOM 552 N N . ILE A 1 71 ? 7.563 7.712 -5.246 1.00 97.50 71 ILE A N 1
ATOM 553 C CA . ILE A 1 71 ? 7.879 8.320 -3.944 1.00 97.50 71 ILE A CA 1
ATOM 554 C C . ILE A 1 71 ? 6.621 8.960 -3.347 1.00 97.50 71 ILE A C 1
ATOM 556 O O . ILE A 1 71 ? 6.233 8.626 -2.232 1.00 97.50 71 ILE A O 1
ATOM 560 N N . ALA A 1 72 ? 5.933 9.808 -4.115 1.00 97.81 72 ALA A N 1
ATOM 561 C CA . ALA A 1 72 ? 4.702 10.450 -3.661 1.00 97.81 72 ALA A CA 1
ATOM 562 C C . ALA A 1 72 ? 3.617 9.426 -3.288 1.00 97.81 72 ALA A C 1
ATOM 564 O O . ALA A 1 72 ? 2.911 9.597 -2.295 1.00 97.81 72 ALA A O 1
ATOM 565 N N . LEU A 1 73 ? 3.504 8.338 -4.057 1.00 96.94 73 LEU A N 1
ATOM 566 C CA . LEU A 1 73 ? 2.561 7.260 -3.780 1.00 96.94 73 LEU A CA 1
ATOM 567 C C . LEU A 1 73 ? 2.913 6.505 -2.491 1.00 96.94 73 LEU A C 1
ATOM 569 O O . LEU A 1 73 ? 2.019 6.188 -1.712 1.00 96.94 73 LEU A O 1
ATOM 573 N N . HIS A 1 74 ? 4.197 6.237 -2.243 1.00 97.25 74 HIS A N 1
ATOM 574 C CA . HIS A 1 74 ? 4.653 5.632 -0.991 1.00 97.25 74 HIS A CA 1
ATOM 575 C C . HIS A 1 74 ? 4.281 6.504 0.213 1.00 97.25 74 HIS A C 1
ATOM 577 O O . HIS A 1 74 ? 3.672 6.018 1.167 1.00 97.25 74 HIS A O 1
ATOM 583 N N . ASP A 1 75 ? 4.604 7.794 0.146 1.00 97.06 75 ASP A N 1
ATOM 584 C CA . ASP A 1 75 ? 4.367 8.730 1.245 1.00 97.06 75 ASP A CA 1
ATOM 585 C C . ASP A 1 75 ? 2.870 8.894 1.522 1.00 97.06 75 ASP A C 1
ATOM 587 O O . ASP A 1 75 ? 2.443 8.883 2.677 1.00 97.06 75 ASP A O 1
ATOM 591 N N . PHE A 1 76 ? 2.056 8.942 0.464 1.00 96.56 76 PHE A N 1
ATOM 592 C CA . PHE A 1 76 ? 0.601 8.919 0.574 1.00 96.56 76 PHE A CA 1
ATOM 593 C C . PHE A 1 76 ? 0.102 7.692 1.352 1.00 96.56 76 PHE A C 1
ATOM 595 O O . PHE A 1 76 ? -0.682 7.834 2.291 1.00 96.56 76 PHE A O 1
ATOM 602 N N . ILE A 1 77 ? 0.584 6.491 1.010 1.00 96.06 77 ILE A N 1
ATOM 603 C CA . ILE A 1 77 ? 0.188 5.249 1.691 1.00 96.06 77 ILE A CA 1
ATOM 604 C C . ILE A 1 77 ? 0.548 5.299 3.179 1.00 96.06 77 ILE A C 1
ATOM 606 O O . ILE A 1 77 ? -0.297 4.986 4.019 1.00 96.06 77 ILE A O 1
ATOM 610 N N . VAL A 1 78 ? 1.770 5.722 3.512 1.00 95.19 78 VAL A N 1
ATOM 611 C CA . VAL A 1 78 ? 2.248 5.802 4.902 1.00 95.19 78 VAL A CA 1
ATOM 612 C C . VAL A 1 78 ? 1.400 6.768 5.731 1.00 95.19 78 VAL A C 1
ATOM 614 O O . VAL A 1 78 ? 0.985 6.434 6.846 1.00 95.19 78 VAL A O 1
ATOM 617 N N . VAL A 1 79 ? 1.100 7.952 5.188 1.00 96.12 79 VAL A N 1
ATOM 618 C CA . VAL A 1 79 ? 0.252 8.947 5.859 1.00 96.12 79 VAL A CA 1
ATOM 619 C C . VAL A 1 79 ? -1.152 8.388 6.091 1.00 96.12 79 VAL A C 1
ATOM 621 O O . VAL A 1 79 ? -1.656 8.451 7.215 1.00 96.12 79 VAL A O 1
ATOM 624 N N . CYS A 1 80 ? -1.764 7.779 5.073 1.00 94.00 80 CYS A N 1
ATOM 625 C CA . CYS A 1 80 ? -3.105 7.210 5.193 1.00 94.00 80 CYS A CA 1
ATOM 626 C C . CYS A 1 80 ? -3.176 6.066 6.213 1.00 94.00 80 CYS A C 1
ATOM 628 O O . CYS A 1 80 ? -4.100 6.044 7.025 1.00 94.00 80 CYS A O 1
ATOM 630 N N . GLN A 1 81 ? -2.207 5.146 6.218 1.00 91.56 81 GLN A N 1
ATOM 631 C CA . GLN A 1 81 ? -2.157 4.050 7.193 1.00 91.56 81 GLN A CA 1
ATOM 632 C C . GLN A 1 81 ? -2.022 4.576 8.625 1.00 91.56 81 GLN A C 1
ATOM 634 O O . GLN A 1 81 ? -2.749 4.149 9.522 1.00 91.56 81 GLN A O 1
ATOM 639 N N . THR A 1 82 ? -1.136 5.551 8.834 1.00 92.44 82 THR A N 1
ATOM 640 C CA . THR A 1 82 ? -0.929 6.168 10.150 1.00 92.44 82 THR A CA 1
ATOM 641 C C . THR A 1 82 ? -2.206 6.844 10.642 1.00 92.44 82 THR A C 1
ATOM 643 O O . THR A 1 82 ? -2.604 6.679 11.795 1.00 92.44 82 THR A O 1
ATOM 646 N N . GLN A 1 83 ? -2.890 7.573 9.759 1.00 92.25 83 GLN A N 1
ATOM 647 C CA . GLN A 1 83 ? -4.137 8.248 10.097 1.00 92.25 83 GLN A CA 1
ATOM 648 C C . GLN A 1 83 ? -5.263 7.253 10.419 1.00 92.25 83 GLN A C 1
ATOM 650 O O . GLN A 1 83 ? -6.015 7.465 11.370 1.00 92.25 83 GLN A O 1
ATOM 655 N N . GLN A 1 84 ? -5.368 6.149 9.673 1.00 90.38 84 GLN A N 1
ATOM 656 C CA . GLN A 1 84 ? -6.341 5.089 9.953 1.00 90.38 84 GLN A CA 1
ATOM 657 C C . GLN A 1 84 ? -6.113 4.455 11.328 1.00 90.38 84 GLN A C 1
ATOM 659 O O . GLN A 1 84 ? -7.071 4.278 12.083 1.00 90.38 84 GLN A O 1
ATOM 664 N N . GLU A 1 85 ? -4.859 4.173 11.680 1.00 90.88 85 GLU A N 1
ATOM 665 C CA . GLU A 1 85 ? -4.511 3.612 12.985 1.00 90.88 85 GLU A CA 1
ATOM 666 C C . GLU A 1 85 ? -4.850 4.582 14.124 1.00 90.88 85 GLU A C 1
ATOM 668 O O . GLU A 1 85 ? -5.471 4.196 15.113 1.00 90.88 85 GLU A O 1
ATOM 673 N N . GLN A 1 86 ? -4.539 5.870 13.965 1.00 92.62 86 GLN A N 1
ATOM 674 C CA . GLN A 1 86 ? -4.892 6.891 14.956 1.00 92.62 86 GLN A CA 1
ATOM 675 C C . GLN A 1 86 ? -6.406 6.991 15.168 1.00 92.62 86 GLN A C 1
ATOM 677 O O . GLN A 1 86 ? -6.869 7.065 16.308 1.00 92.62 86 GLN A O 1
ATOM 682 N N . ILE A 1 87 ? -7.187 6.955 14.085 1.00 94.19 87 ILE A N 1
ATOM 683 C CA . ILE A 1 87 ? -8.652 6.954 14.161 1.00 94.19 87 ILE A CA 1
ATOM 684 C C . ILE A 1 87 ? -9.152 5.694 14.877 1.00 94.19 87 ILE A C 1
ATOM 686 O O . ILE A 1 87 ? -10.080 5.786 15.684 1.00 94.19 87 ILE A O 1
ATOM 690 N N . ARG A 1 88 ? -8.555 4.525 14.610 1.00 93.75 88 ARG A N 1
ATOM 691 C CA . ARG A 1 88 ? -8.906 3.268 15.287 1.00 93.75 88 ARG A CA 1
ATOM 692 C C . ARG A 1 88 ? -8.679 3.376 16.794 1.00 93.75 88 ARG A C 1
ATOM 694 O O . ARG A 1 88 ? -9.621 3.181 17.559 1.00 93.75 88 ARG A O 1
ATOM 701 N N . LEU A 1 89 ? -7.480 3.783 17.203 1.00 94.25 89 LEU A N 1
ATOM 702 C CA . LEU A 1 89 ? -7.115 3.940 18.612 1.00 94.25 89 LEU A CA 1
ATOM 703 C C . LEU A 1 89 ? -7.985 4.986 19.323 1.00 94.25 89 LEU A C 1
ATOM 705 O O . LEU A 1 89 ? -8.375 4.795 20.474 1.00 94.25 89 LEU A O 1
ATOM 709 N N . ALA A 1 90 ? -8.327 6.088 18.651 1.00 94.50 90 ALA A N 1
ATOM 710 C CA . ALA A 1 90 ? -9.225 7.098 19.209 1.00 94.50 90 ALA A CA 1
ATOM 711 C C . ALA A 1 90 ? -10.633 6.535 19.473 1.00 94.50 90 ALA A C 1
ATOM 713 O O . ALA A 1 90 ? -11.210 6.795 20.529 1.00 94.50 90 ALA A O 1
ATOM 714 N N . LYS A 1 91 ? -11.169 5.721 18.552 1.00 94.25 91 LYS A N 1
ATOM 715 C CA . LYS A 1 91 ? -12.469 5.050 18.730 1.00 94.25 91 LYS A CA 1
ATOM 716 C C . LYS A 1 91 ? -12.448 4.030 19.866 1.00 94.25 91 LYS A C 1
ATOM 718 O O . LYS A 1 91 ? -13.427 3.930 20.605 1.00 94.25 91 LYS A O 1
ATOM 723 N N . GLU A 1 92 ? -11.358 3.282 20.010 1.00 94.31 92 GLU A N 1
ATOM 724 C CA . GLU A 1 92 ? -11.182 2.321 21.105 1.00 94.31 92 GLU A CA 1
ATOM 725 C C . GLU A 1 92 ? -11.165 3.030 22.462 1.00 94.31 92 GLU A C 1
ATOM 727 O O . GLU A 1 92 ? -11.956 2.681 23.339 1.00 94.31 92 GLU A O 1
ATOM 732 N N . ARG A 1 93 ? -10.369 4.099 22.596 1.00 94.50 93 ARG A N 1
ATOM 733 C CA . ARG A 1 93 ? -10.315 4.926 23.814 1.00 94.50 93 ARG A CA 1
ATOM 734 C C . ARG A 1 93 ? -11.672 5.512 24.184 1.00 94.50 93 ARG A C 1
ATOM 736 O O . ARG A 1 93 ? -12.061 5.482 25.349 1.00 94.50 93 ARG A O 1
ATOM 743 N N . GLU A 1 94 ? -12.408 6.025 23.202 1.00 93.88 94 GLU A N 1
ATOM 744 C CA . GLU A 1 94 ? -13.747 6.564 23.446 1.00 93.88 94 GLU A CA 1
ATOM 745 C C . GLU A 1 94 ? -14.721 5.468 23.900 1.00 93.88 94 GLU A C 1
ATOM 747 O O . GLU A 1 94 ? -15.475 5.650 24.856 1.00 93.88 94 GLU A O 1
ATOM 752 N N . SER A 1 95 ? -14.661 4.292 23.271 1.00 92.44 95 SER A N 1
ATOM 753 C CA . SER A 1 95 ? -15.489 3.142 23.650 1.00 92.44 95 SER A CA 1
ATOM 754 C C . SER A 1 95 ? -15.195 2.671 25.077 1.00 92.44 95 SER A C 1
ATOM 756 O O . SER A 1 95 ? -16.112 2.308 25.816 1.00 92.44 95 SER A O 1
ATOM 758 N N . GLU A 1 96 ? -13.927 2.681 25.488 1.00 94.81 96 GLU A N 1
ATOM 759 C CA . GLU A 1 96 ? -13.521 2.375 26.860 1.00 94.81 96 GLU A CA 1
ATOM 760 C C . GLU A 1 96 ? -14.024 3.417 27.854 1.00 94.81 96 GLU A C 1
ATOM 762 O O . GLU A 1 96 ? -14.558 3.040 28.898 1.00 94.81 96 GLU A O 1
ATOM 767 N N . ARG A 1 97 ? -13.931 4.708 27.514 1.00 95.31 97 ARG A N 1
ATOM 768 C CA . ARG A 1 97 ? -14.448 5.796 28.351 1.00 95.31 97 ARG A CA 1
ATOM 769 C C . ARG A 1 97 ? -15.942 5.628 28.622 1.00 95.31 97 ARG A C 1
ATOM 771 O O . ARG A 1 97 ? -16.353 5.615 29.779 1.00 95.31 97 ARG A O 1
ATOM 778 N N . ILE A 1 98 ? -16.733 5.378 27.578 1.00 94.69 98 ILE A N 1
ATOM 779 C CA . ILE A 1 98 ? -18.179 5.135 27.700 1.00 94.69 98 ILE A CA 1
ATOM 780 C C . ILE A 1 98 ? -18.461 3.911 28.587 1.00 94.69 98 ILE A C 1
ATOM 782 O O . ILE A 1 98 ? -19.342 3.950 29.450 1.00 94.69 98 ILE A O 1
ATOM 786 N N . ARG A 1 99 ? -17.704 2.814 28.425 1.00 94.25 99 ARG A N 1
ATOM 787 C CA . ARG A 1 99 ? -17.850 1.619 29.279 1.00 94.25 99 ARG A CA 1
ATOM 788 C C . ARG A 1 99 ? -17.538 1.925 30.743 1.00 94.25 99 ARG A C 1
ATOM 790 O O . ARG A 1 99 ? -18.256 1.451 31.623 1.00 94.25 99 ARG A O 1
ATOM 797 N N . GLN A 1 100 ? -16.486 2.695 31.011 1.00 93.88 100 GLN A N 1
ATOM 798 C CA . GLN A 1 100 ? -16.101 3.086 32.367 1.00 93.88 100 GLN A CA 1
ATOM 799 C C . GLN A 1 100 ? -17.162 3.975 33.019 1.00 93.88 100 GLN A C 1
ATOM 801 O O . GLN A 1 100 ? -17.553 3.708 34.154 1.00 93.88 100 GLN A O 1
ATOM 806 N N . GLU A 1 101 ? -17.682 4.968 32.299 1.00 94.69 101 GLU A N 1
ATOM 807 C CA . GLU A 1 101 ? -18.761 5.837 32.780 1.00 94.69 101 GLU A CA 1
ATOM 808 C C . GLU A 1 101 ? -20.030 5.042 33.096 1.00 94.69 101 GLU A C 1
ATOM 810 O O . GLU A 1 101 ? -20.609 5.194 34.173 1.00 94.69 101 GLU A O 1
ATOM 815 N N . HIS A 1 102 ? -20.425 4.126 32.207 1.00 95.12 102 HIS A N 1
ATOM 816 C CA . HIS A 1 102 ? -21.578 3.262 32.440 1.00 95.12 102 HIS A CA 1
ATOM 817 C C . HIS A 1 102 ? -21.379 2.363 33.669 1.00 95.12 102 HIS A C 1
ATOM 819 O O . HIS A 1 102 ? -22.282 2.227 34.497 1.00 95.12 102 HIS A O 1
ATOM 825 N N . ASN A 1 103 ? -20.193 1.767 33.825 1.00 95.19 103 ASN A N 1
ATOM 826 C CA . ASN A 1 103 ? -19.868 0.946 34.992 1.00 95.19 103 ASN A CA 1
ATOM 827 C C . ASN A 1 103 ? -19.898 1.762 36.288 1.00 95.19 103 ASN A C 1
ATOM 829 O O . ASN A 1 103 ? -20.484 1.308 37.271 1.00 95.19 103 ASN A O 1
ATOM 833 N N . LYS A 1 104 ? -19.336 2.976 36.277 1.00 95.94 104 LYS A N 1
ATOM 834 C CA . LYS A 1 104 ? -19.360 3.897 37.416 1.00 95.94 104 LYS A CA 1
ATOM 835 C C . LYS A 1 104 ? -20.794 4.255 37.815 1.00 95.94 104 LYS A C 1
ATOM 837 O O . LYS A 1 104 ? -21.170 4.039 38.962 1.00 95.94 104 LYS A O 1
ATOM 842 N N . ALA A 1 105 ? -21.621 4.684 36.861 1.00 93.69 105 ALA A N 1
ATOM 843 C CA . ALA A 1 105 ? -23.027 5.010 37.109 1.00 93.69 105 ALA A CA 1
ATOM 844 C C . ALA A 1 105 ? -23.822 3.807 37.650 1.00 93.69 105 ALA A C 1
ATOM 846 O O . ALA A 1 105 ? -24.747 3.960 38.451 1.00 93.69 105 ALA A O 1
ATOM 847 N N . ARG A 1 106 ? -23.472 2.584 37.228 1.00 96.31 106 ARG A N 1
ATOM 848 C CA . ARG A 1 106 ? -24.096 1.356 37.734 1.00 96.31 106 ARG A CA 1
ATOM 849 C C . ARG A 1 106 ? -23.717 1.077 39.190 1.00 96.31 106 ARG A C 1
ATOM 851 O O . ARG A 1 106 ? -24.590 0.687 39.960 1.00 96.31 106 ARG A O 1
ATOM 858 N N . LEU A 1 107 ? -22.454 1.287 39.560 1.00 94.44 107 LEU A N 1
ATOM 859 C CA . LEU A 1 107 ? -21.980 1.143 40.940 1.00 94.44 107 LEU A CA 1
ATOM 860 C C . LEU A 1 107 ? -22.619 2.186 41.862 1.00 94.44 107 LEU A C 1
ATOM 862 O O . LEU A 1 107 ? -23.160 1.808 42.895 1.00 94.44 107 LEU A O 1
ATOM 866 N N . GLU A 1 108 ? -22.673 3.453 41.445 1.00 94.56 108 GLU A N 1
ATOM 867 C CA . GLU A 1 108 ? -23.325 4.530 42.209 1.00 94.56 108 GLU A CA 1
ATOM 868 C C . GLU A 1 108 ? -24.811 4.223 42.481 1.00 94.56 108 GLU A C 1
ATOM 870 O O . GLU A 1 108 ? -25.303 4.409 43.595 1.00 94.56 108 GLU A O 1
ATOM 875 N N . LYS A 1 109 ? -25.533 3.677 41.490 1.00 94.75 109 LYS A N 1
ATOM 876 C CA . LYS A 1 109 ? -26.926 3.227 41.672 1.00 94.75 109 LYS A CA 1
ATOM 877 C C . LYS A 1 109 ? -27.050 2.089 42.687 1.00 94.75 109 LYS A C 1
ATOM 879 O O . LYS A 1 109 ? -27.981 2.097 43.491 1.00 94.75 109 LYS A O 1
ATOM 884 N N . ILE A 1 110 ? -26.142 1.112 42.646 1.00 94.12 110 ILE A N 1
ATOM 885 C CA . ILE A 1 110 ? -26.126 -0.004 43.604 1.00 94.12 110 ILE A CA 1
ATOM 886 C C . ILE A 1 110 ? -25.830 0.516 45.016 1.00 94.12 110 ILE A C 1
ATOM 888 O O . ILE A 1 110 ? -26.526 0.144 45.958 1.00 94.12 110 ILE A O 1
ATOM 892 N N . GLU A 1 111 ? -24.845 1.403 45.171 1.00 95.31 111 GLU A N 1
ATOM 893 C CA . GLU A 1 111 ? -24.503 2.013 46.459 1.00 95.31 111 GLU A CA 1
ATOM 894 C C . GLU A 1 111 ? -25.681 2.786 47.059 1.00 95.31 111 GLU A C 1
ATOM 896 O O . GLU A 1 111 ? -25.990 2.617 48.242 1.00 95.31 111 GLU A O 1
ATOM 901 N N . LEU A 1 112 ? -26.388 3.574 46.242 1.00 94.69 112 LEU A N 1
ATOM 902 C CA . LEU A 1 112 ? -27.588 4.290 46.671 1.00 94.69 112 LEU A CA 1
ATOM 903 C C . LEU A 1 112 ? -28.693 3.326 47.125 1.00 94.69 112 LEU A C 1
ATOM 905 O O . LEU A 1 112 ? -29.278 3.523 48.189 1.00 94.69 112 LEU A O 1
ATOM 909 N N . ALA A 1 113 ? -28.951 2.260 46.363 1.00 92.38 113 ALA A N 1
ATOM 910 C CA . ALA A 1 113 ? -29.941 1.248 46.730 1.00 92.38 113 ALA A CA 1
ATOM 911 C C . ALA A 1 113 ? -29.594 0.565 48.065 1.00 92.38 113 ALA A C 1
ATOM 913 O O . ALA A 1 113 ? -30.455 0.415 48.931 1.00 92.38 113 ALA A O 1
ATOM 914 N N . LEU A 1 114 ? -28.320 0.214 48.275 1.00 94.50 114 LEU A N 1
ATOM 915 C CA . LEU A 1 114 ? -27.841 -0.359 49.537 1.00 94.50 114 LEU A CA 1
ATOM 916 C C . LEU A 1 114 ? -27.953 0.615 50.717 1.00 94.50 114 LEU A C 1
ATOM 918 O O . LEU A 1 114 ? -28.114 0.174 51.857 1.00 94.50 114 LEU A O 1
ATOM 922 N N . LYS A 1 115 ? -27.832 1.924 50.476 1.00 93.50 115 LYS A N 1
ATOM 923 C CA . LYS A 1 115 ? -28.022 2.953 51.504 1.00 93.50 115 LYS A CA 1
ATOM 924 C C . LYS A 1 115 ? -29.494 3.063 51.912 1.00 93.50 115 LYS A C 1
ATOM 926 O O . LYS A 1 115 ? -29.787 2.986 53.100 1.00 93.50 115 LYS A O 1
ATOM 931 N N . LEU A 1 116 ? -30.405 3.131 50.941 1.00 92.19 116 LEU A N 1
ATOM 932 C CA . LEU A 1 116 ? -31.853 3.184 51.185 1.00 92.19 116 LEU A CA 1
ATOM 933 C C . LEU A 1 116 ? -32.363 1.936 51.919 1.00 92.19 116 LEU A C 1
ATOM 935 O O . LEU A 1 116 ? -33.162 2.038 52.846 1.00 92.19 116 LEU A O 1
ATOM 939 N N . LEU A 1 117 ? -31.863 0.751 51.551 1.00 90.88 117 LEU A N 1
ATOM 940 C CA . LEU A 1 117 ? -32.189 -0.490 52.260 1.00 90.88 117 LEU A CA 1
ATOM 941 C C . LEU A 1 117 ? -31.730 -0.460 53.723 1.00 90.88 117 LEU A C 1
ATOM 943 O O . LEU A 1 117 ? -32.435 -0.966 54.586 1.00 90.88 117 LEU A O 1
ATOM 947 N N . ARG A 1 118 ? -30.572 0.143 54.019 1.00 89.88 118 ARG A N 1
ATOM 948 C CA . ARG A 1 118 ? -30.085 0.290 55.400 1.00 89.88 118 ARG A CA 1
ATOM 949 C C . ARG A 1 118 ? -30.910 1.279 56.221 1.00 89.88 118 ARG A C 1
ATOM 951 O O . ARG A 1 118 ? -31.061 1.068 57.420 1.00 89.88 118 ARG A O 1
ATOM 958 N N . GLU A 1 119 ? -31.420 2.336 55.599 1.00 87.81 119 GLU A N 1
ATOM 959 C CA . GLU A 1 119 ? -32.257 3.342 56.262 1.00 87.81 119 GLU A CA 1
ATOM 960 C C . GLU A 1 119 ? -33.666 2.810 56.577 1.00 87.81 119 GLU A C 1
ATOM 962 O O . GLU A 1 119 ? -34.182 3.113 57.643 1.00 87.81 119 GLU A O 1
ATOM 967 N N . ASN A 1 120 ? -34.239 1.943 55.732 1.00 78.81 120 ASN A N 1
ATOM 968 C CA . ASN A 1 120 ? -35.566 1.335 55.944 1.00 78.81 120 ASN A CA 1
ATOM 969 C C . ASN A 1 120 ? -35.606 0.173 56.958 1.00 78.81 120 ASN A C 1
ATOM 971 O O . ASN A 1 120 ? -36.682 -0.338 57.259 1.00 78.81 120 ASN A O 1
ATOM 975 N N . VAL A 1 121 ? -34.451 -0.302 57.432 1.00 75.38 121 VAL A N 1
ATOM 976 C CA . VAL A 1 121 ? -34.349 -1.396 58.422 1.00 75.38 121 VAL A CA 1
ATOM 977 C C . VAL A 1 121 ? -34.207 -0.852 59.858 1.00 75.38 121 VAL A C 1
ATOM 979 O O . VAL A 1 121 ? -34.211 -1.627 60.812 1.00 75.38 121 VAL A O 1
ATOM 982 N N . ARG A 1 122 ? -34.099 0.472 60.026 1.00 54.81 122 ARG A N 1
ATOM 983 C CA . ARG A 1 122 ? -34.155 1.165 61.323 1.00 54.81 122 ARG A CA 1
ATOM 984 C C . ARG A 1 122 ? -35.551 1.699 61.594 1.00 54.81 122 ARG A C 1
ATOM 986 O O . ARG A 1 122 ? -35.915 1.702 62.789 1.00 54.81 122 ARG A O 1
#